Protein AF-A0A257SFP9-F1 (afdb_monomer_lite)

Secondary structure (DSSP, 8-state):
-------EEEEEEEPP-TT-TTTT-EE-S--PPPTT--SHHHHHHHHHHHHHS----STTTEEEEPPPB----TTSPP--B--EEE---S-------TTEEEEEEEEHHHHT-GGGEEEEEEEETTEEEEEEEE--TT--

Foldseek 3Di:
DPPDDQDWAKKFQFDADPPDPCHRHIDHFFDDDDVPLVDRVSRSQVRQCQAWVDHADDPVFWPAWDDWDFDPDPPDDTDIDIDTGGHDDDDDHTDGHPGTPDMDIDGPVQVVDPVQWDWDWDDDVVDIDTDIDGDDPPPD

Sequence (140 aa):
MTADADPSILLIKRKVRAGDPWSGQMALPGGFAAPGDGSLSATARRETDEETGIALGEEEDLVGALDDVTPRAPFLPPLVVTPYLYVVRGRLEARPGPEVELAVWLRVKELYDPRLRRPFRLQLPGAIRDFESIVIGDYT

Radius of gyration: 16.3 Å; chains: 1; bounding box: 46×37×36 Å

pLDDT: mean 89.49, std 10.88, range [40.84, 97.94]

Structure (mmCIF, N/CA/C/O backbone):
data_AF-A0A257SFP9-F1
#
_entry.id   AF-A0A257SFP9-F1
#
loop_
_atom_site.group_PDB
_atom_site.id
_atom_site.type_symbol
_atom_site.label_atom_id
_atom_site.label_alt_id
_atom_site.label_comp_id
_atom_site.label_asym_id
_atom_site.label_entity_id
_atom_site.label_seq_id
_atom_site.pdbx_PDB_ins_code
_atom_site.Cartn_x
_atom_site.Cartn_y
_atom_site.Cartn_z
_atom_site.occupancy
_atom_site.B_iso_or_equiv
_atom_site.auth_seq_id
_atom_site.auth_comp_id
_atom_site.auth_asym_id
_atom_site.auth_atom_id
_atom_site.pdbx_PDB_model_num
ATOM 1 N N . MET A 1 1 ? -24.978 -22.059 7.948 1.00 40.84 1 MET A N 1
ATOM 2 C CA . MET A 1 1 ? -23.631 -22.107 7.343 1.00 40.84 1 MET A CA 1
ATOM 3 C C . MET A 1 1 ? -23.780 -21.745 5.878 1.00 40.84 1 MET A C 1
ATOM 5 O O . MET A 1 1 ? -24.048 -22.609 5.056 1.00 40.84 1 MET A O 1
ATOM 9 N N . THR A 1 2 ? -23.775 -20.452 5.570 1.00 42.47 2 THR A N 1
ATOM 10 C CA . THR A 1 2 ? -23.758 -19.973 4.183 1.00 42.47 2 THR A CA 1
ATOM 11 C C . THR A 1 2 ? -22.348 -20.157 3.638 1.00 42.47 2 THR A C 1
ATOM 13 O O . THR A 1 2 ? -21.399 -19.998 4.401 1.00 42.47 2 THR A O 1
ATOM 16 N N . ALA A 1 3 ? -22.233 -20.554 2.370 1.00 47.34 3 ALA A N 1
ATOM 17 C CA . ALA A 1 3 ? -20.973 -20.843 1.694 1.00 47.34 3 ALA A CA 1
ATOM 18 C C . ALA A 1 3 ? -19.889 -19.806 2.027 1.00 47.34 3 ALA A C 1
ATOM 20 O O . ALA A 1 3 ? -20.149 -18.604 1.977 1.00 47.34 3 ALA A O 1
ATOM 21 N N . ASP A 1 4 ? -18.712 -20.314 2.387 1.00 53.00 4 ASP A N 1
ATOM 22 C CA . ASP A 1 4 ? -17.508 -19.552 2.694 1.00 53.00 4 ASP A CA 1
ATOM 23 C C . ASP A 1 4 ? -17.224 -18.598 1.526 1.00 53.00 4 ASP A C 1
ATOM 25 O O . ASP A 1 4 ? -16.959 -19.030 0.398 1.00 53.00 4 ASP A O 1
ATOM 29 N N . ALA A 1 5 ? -17.424 -17.300 1.746 1.00 71.25 5 ALA A N 1
ATOM 30 C CA . ALA A 1 5 ? -17.174 -16.307 0.719 1.00 71.25 5 ALA A CA 1
ATOM 31 C C . ALA A 1 5 ? -15.658 -16.229 0.524 1.00 71.25 5 ALA A C 1
ATOM 33 O O . ALA A 1 5 ? -14.933 -15.854 1.438 1.00 71.25 5 ALA A O 1
ATOM 34 N N . ASP A 1 6 ? -15.191 -16.613 -0.662 1.00 84.44 6 ASP A N 1
ATOM 35 C CA . ASP A 1 6 ? -13.784 -16.508 -1.046 1.00 84.44 6 ASP A CA 1
ATOM 36 C C . ASP A 1 6 ? -13.296 -15.060 -0.845 1.00 84.44 6 ASP A C 1
ATOM 38 O O . ASP A 1 6 ? -13.868 -14.151 -1.461 1.00 84.44 6 ASP A O 1
ATOM 42 N N . PRO A 1 7 ? -12.305 -14.821 0.035 1.00 92.12 7 PRO A N 1
ATOM 43 C CA . PRO A 1 7 ? -11.903 -13.474 0.403 1.00 92.12 7 PRO A CA 1
ATOM 44 C C . PRO A 1 7 ? -11.279 -12.739 -0.782 1.00 92.12 7 PRO A C 1
ATOM 46 O O . PRO A 1 7 ? -10.719 -13.338 -1.704 1.00 92.12 7 PRO A O 1
ATOM 49 N N . SER A 1 8 ? -11.339 -11.412 -0.735 1.00 93.88 8 SER A N 1
ATOM 50 C CA . SER A 1 8 ? -10.695 -10.535 -1.709 1.00 93.88 8 SER A CA 1
ATOM 51 C C . SER A 1 8 ? -9.732 -9.575 -1.024 1.00 93.88 8 SER A C 1
ATOM 53 O O . SER A 1 8 ? -9.940 -9.191 0.122 1.00 93.88 8 SER A O 1
ATOM 55 N N . ILE A 1 9 ? -8.689 -9.180 -1.748 1.00 94.81 9 ILE A N 1
ATOM 56 C CA . ILE A 1 9 ? -7.701 -8.185 -1.337 1.00 94.81 9 ILE A CA 1
ATOM 57 C C . ILE A 1 9 ? -7.867 -6.959 -2.229 1.00 94.81 9 ILE A C 1
ATOM 59 O O . ILE A 1 9 ? -8.029 -7.086 -3.447 1.00 94.81 9 ILE A O 1
ATOM 63 N N . LEU A 1 10 ? -7.838 -5.780 -1.615 1.00 96.25 10 LEU A N 1
ATOM 64 C CA . LEU A 1 10 ? -7.856 -4.507 -2.318 1.00 96.25 10 LEU A CA 1
ATOM 65 C C . LEU A 1 10 ? -6.453 -4.173 -2.826 1.00 96.25 10 LEU A C 1
ATOM 67 O O . LEU A 1 10 ? -5.487 -4.191 -2.065 1.00 96.25 10 LEU A O 1
ATOM 71 N N . LEU A 1 11 ? -6.357 -3.858 -4.112 1.00 96.50 11 LEU A N 1
ATOM 72 C CA . LEU A 1 11 ? -5.136 -3.410 -4.768 1.00 96.50 11 LEU A CA 1
ATOM 73 C C . LEU A 1 11 ? -5.392 -2.094 -5.493 1.00 96.50 11 LEU A C 1
ATOM 75 O O . LEU A 1 11 ? -6.499 -1.836 -5.972 1.00 96.50 11 LEU A O 1
ATOM 79 N N . ILE A 1 12 ? -4.338 -1.298 -5.629 1.00 96.69 12 ILE A N 1
ATOM 80 C CA . ILE A 1 12 ? -4.337 -0.062 -6.406 1.00 96.69 12 ILE A CA 1
ATOM 81 C C . ILE A 1 12 ? -3.282 -0.110 -7.510 1.00 96.69 12 ILE A C 1
ATOM 83 O O . ILE A 1 12 ? -2.240 -0.742 -7.350 1.00 96.69 12 ILE A O 1
ATOM 87 N N . LYS A 1 13 ? -3.530 0.585 -8.621 1.00 95.12 13 LYS A N 1
ATOM 88 C CA . LYS A 1 13 ? -2.510 0.978 -9.601 1.00 95.12 13 LYS A CA 1
ATOM 89 C C . LYS A 1 13 ? -2.204 2.450 -9.376 1.00 95.12 13 LYS A C 1
ATOM 91 O O . LYS A 1 13 ? -3.098 3.288 -9.496 1.00 95.12 13 LYS A O 1
ATOM 96 N N . ARG A 1 14 ? -0.960 2.774 -9.039 1.00 94.94 14 ARG A N 1
ATOM 97 C CA . ARG A 1 14 ? -0.522 4.160 -8.815 1.00 94.94 14 ARG A CA 1
ATOM 98 C C . ARG A 1 14 ? -0.482 4.915 -10.142 1.00 94.94 14 ARG A C 1
ATOM 100 O O . ARG A 1 14 ? -0.017 4.358 -11.134 1.00 94.94 14 ARG A O 1
ATOM 107 N N . LYS A 1 15 ? -0.889 6.189 -10.178 1.00 94.94 15 LYS A N 1
ATOM 108 C CA . LYS A 1 15 ? -0.677 7.029 -11.373 1.00 94.94 15 LYS A CA 1
ATOM 109 C C . LYS A 1 15 ? 0.815 7.197 -11.661 1.00 94.94 15 LYS A C 1
ATOM 111 O O . LYS A 1 15 ? 1.647 7.217 -10.753 1.00 94.94 15 LYS A O 1
ATOM 116 N N . VAL A 1 16 ? 1.160 7.366 -12.935 1.00 92.94 16 VAL A N 1
ATOM 117 C CA . VAL A 1 16 ? 2.536 7.678 -13.344 1.00 92.94 16 VAL A CA 1
ATOM 118 C C . VAL A 1 16 ? 2.893 9.110 -12.931 1.00 92.94 16 VAL A C 1
ATOM 120 O O . VAL A 1 16 ? 2.156 10.051 -13.225 1.00 92.94 16 VAL A O 1
ATOM 123 N N . ARG A 1 17 ? 4.035 9.284 -12.258 1.00 88.94 17 ARG A N 1
ATOM 124 C CA . ARG A 1 17 ? 4.534 10.573 -11.760 1.00 88.94 17 ARG A CA 1
ATOM 125 C C . ARG A 1 17 ? 6.039 10.660 -11.957 1.00 88.94 17 ARG A C 1
ATOM 127 O O . ARG A 1 17 ? 6.779 9.748 -11.598 1.00 88.94 17 ARG A O 1
ATOM 134 N N . ALA A 1 18 ? 6.497 11.774 -12.520 1.00 86.81 18 ALA A N 1
ATOM 135 C CA . ALA A 1 18 ? 7.919 12.002 -12.732 1.00 86.81 18 ALA A CA 1
ATOM 136 C C . ALA A 1 18 ? 8.666 12.051 -11.388 1.00 86.81 18 ALA A C 1
ATOM 138 O O . ALA A 1 18 ? 8.266 12.779 -10.483 1.00 86.81 18 ALA A O 1
ATOM 139 N N . GLY A 1 19 ? 9.754 11.287 -11.274 1.00 82.38 19 GLY A N 1
ATOM 140 C CA . GLY A 1 19 ? 10.594 11.246 -10.072 1.00 82.38 19 GLY A CA 1
ATOM 141 C C . GLY A 1 19 ? 10.139 10.273 -8.978 1.00 82.38 19 GLY A C 1
ATOM 142 O O . GLY A 1 19 ? 10.886 10.084 -8.024 1.00 82.38 19 GLY A O 1
ATOM 143 N N . ASP A 1 20 ? 8.980 9.620 -9.118 1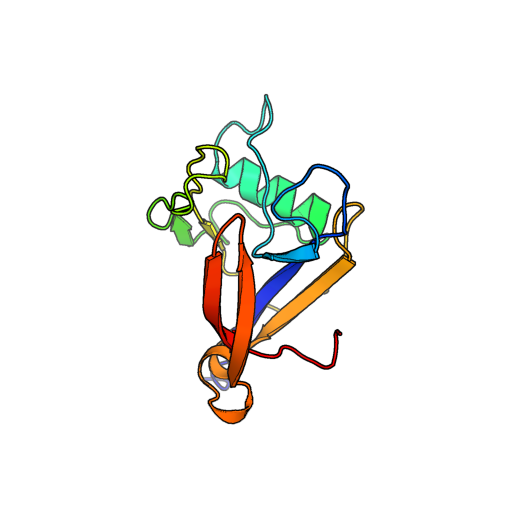.00 84.88 20 ASP A N 1
ATOM 144 C CA . ASP A 1 20 ? 8.543 8.549 -8.213 1.00 84.88 20 ASP A CA 1
ATOM 145 C C . ASP A 1 20 ? 8.988 7.175 -8.765 1.00 84.88 20 ASP A C 1
ATOM 147 O O . ASP A 1 20 ? 8.490 6.751 -9.820 1.00 84.88 20 ASP A O 1
ATOM 151 N N . PRO A 1 21 ? 9.907 6.461 -8.077 1.00 84.00 21 PRO A N 1
ATOM 152 C CA . PRO A 1 21 ? 10.431 5.177 -8.542 1.00 84.00 21 PRO A CA 1
ATOM 153 C C . PRO A 1 21 ? 9.402 4.035 -8.501 1.00 84.00 21 PRO A C 1
ATOM 155 O O . PRO A 1 21 ? 9.649 2.987 -9.101 1.00 84.00 21 PRO A O 1
ATOM 158 N N . TRP A 1 22 ? 8.260 4.224 -7.832 1.00 85.19 22 TRP A N 1
ATOM 159 C CA . TRP A 1 22 ? 7.157 3.256 -7.771 1.00 85.19 22 TRP A CA 1
ATOM 160 C C . TRP A 1 22 ? 5.934 3.680 -8.585 1.00 85.19 22 TRP A C 1
ATOM 162 O O . TRP A 1 22 ? 4.876 3.053 -8.500 1.00 85.19 22 TRP A O 1
ATOM 172 N N . SER A 1 23 ? 6.041 4.747 -9.372 1.00 85.88 23 SER A N 1
ATOM 173 C CA . SER A 1 23 ? 4.914 5.220 -10.168 1.00 85.88 23 SER A CA 1
ATOM 174 C C . SER A 1 23 ? 4.471 4.190 -11.215 1.00 85.88 23 SER A C 1
ATOM 176 O O . SER A 1 23 ? 5.281 3.441 -11.764 1.00 85.88 23 SER A O 1
ATOM 178 N N . GLY A 1 24 ? 3.161 4.101 -11.458 1.00 89.88 24 GLY A N 1
ATOM 179 C CA . GLY A 1 24 ? 2.579 3.103 -12.365 1.00 89.88 24 GLY A CA 1
ATOM 180 C C . GLY A 1 24 ? 2.492 1.673 -11.810 1.00 89.88 24 GLY A C 1
ATOM 181 O O . GLY A 1 24 ? 1.929 0.807 -12.479 1.00 89.88 24 GLY A O 1
ATOM 182 N N . GLN A 1 25 ? 3.044 1.389 -10.624 1.00 90.81 25 GLN A N 1
ATOM 183 C CA . GLN A 1 25 ? 3.056 0.034 -10.063 1.00 90.81 25 GLN A CA 1
ATOM 184 C C . GLN A 1 25 ? 1.721 -0.336 -9.406 1.00 90.81 25 GLN A C 1
ATOM 186 O O . GLN A 1 25 ? 1.002 0.519 -8.880 1.00 90.81 25 GLN A O 1
ATOM 191 N N . MET A 1 26 ? 1.426 -1.640 -9.407 1.00 93.50 26 MET A N 1
ATOM 192 C CA . MET A 1 26 ? 0.403 -2.222 -8.53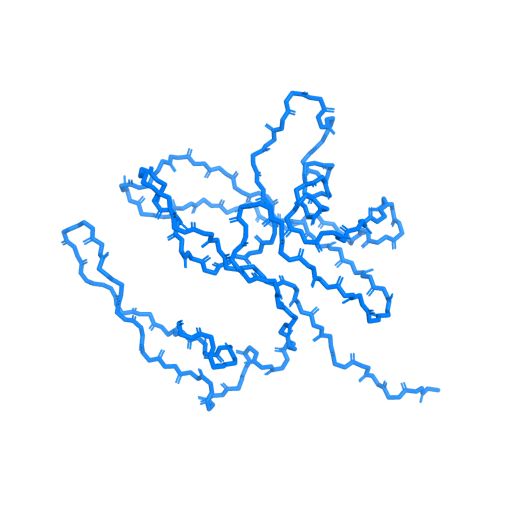9 1.00 93.50 26 MET A CA 1
ATOM 193 C C . MET A 1 26 ? 0.910 -2.250 -7.093 1.00 93.50 26 MET A C 1
ATOM 195 O O . MET A 1 26 ? 2.057 -2.629 -6.856 1.00 93.50 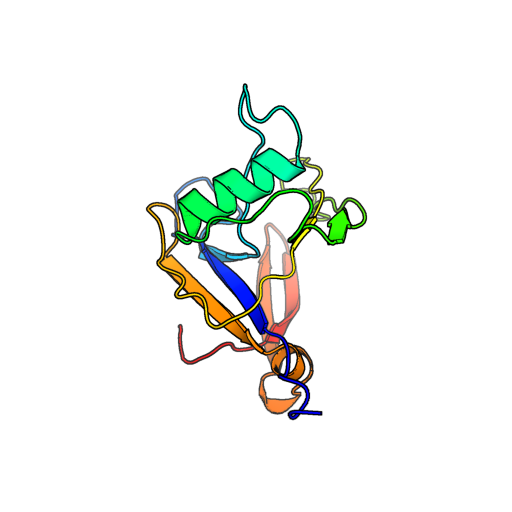26 MET A O 1
ATOM 199 N N . ALA A 1 27 ? 0.056 -1.892 -6.138 1.00 94.62 27 ALA A N 1
ATOM 200 C CA . ALA A 1 27 ? 0.381 -1.842 -4.717 1.00 94.62 27 ALA A CA 1
ATOM 201 C C . ALA A 1 27 ? -0.838 -2.185 -3.844 1.00 94.62 27 ALA A C 1
ATOM 203 O O . ALA A 1 27 ? -1.972 -2.243 -4.323 1.00 94.62 27 ALA A O 1
ATOM 204 N N . LEU A 1 28 ? -0.590 -2.405 -2.553 1.00 96.50 28 LEU A N 1
ATOM 205 C CA . LEU A 1 28 ? -1.622 -2.245 -1.527 1.00 96.50 28 LEU A CA 1
ATOM 206 C C . LEU A 1 28 ? -1.870 -0.737 -1.314 1.00 96.50 28 LEU A C 1
ATOM 208 O O . LEU A 1 28 ? -0.920 0.029 -1.503 1.00 96.50 28 LEU A O 1
ATOM 212 N N . PRO A 1 29 ? -3.087 -0.311 -0.921 1.00 97.44 29 PRO A N 1
ATOM 213 C CA . PRO A 1 29 ? -3.313 1.060 -0.473 1.00 97.44 29 PRO A CA 1
ATOM 214 C C . PRO A 1 29 ? -2.400 1.408 0.703 1.00 97.44 29 PRO A C 1
ATOM 216 O O . PRO A 1 29 ? -2.153 0.565 1.573 1.00 97.44 29 PRO A O 1
ATOM 219 N N . GLY A 1 30 ? -1.898 2.634 0.732 1.00 96.19 30 GLY A N 1
ATOM 220 C CA . GLY A 1 30 ? -0.980 3.085 1.765 1.00 96.19 30 GLY A CA 1
ATOM 221 C C . GLY A 1 30 ? -0.044 4.193 1.302 1.00 96.19 30 GLY A C 1
ATOM 222 O O . GLY A 1 30 ? 0.111 4.478 0.119 1.00 96.19 30 GLY A O 1
ATOM 223 N N . GLY A 1 31 ? 0.663 4.771 2.265 1.00 95.06 31 GLY A N 1
ATOM 224 C CA . GLY A 1 31 ? 1.534 5.911 2.029 1.00 95.06 31 GLY A CA 1
ATOM 225 C C . GLY A 1 31 ? 2.443 6.192 3.215 1.00 95.06 31 GLY A C 1
ATOM 226 O O . GLY A 1 31 ? 2.633 5.355 4.102 1.00 95.06 31 GLY A O 1
ATOM 227 N N . PHE A 1 32 ? 3.052 7.372 3.205 1.00 95.50 32 PHE A N 1
ATOM 228 C CA . PHE A 1 32 ? 3.950 7.791 4.273 1.00 95.50 32 PHE A CA 1
ATOM 229 C C . PHE A 1 32 ? 3.161 8.287 5.484 1.00 95.50 32 PHE A C 1
ATOM 231 O O . PHE A 1 32 ? 2.129 8.938 5.349 1.00 95.50 32 PHE A O 1
ATOM 238 N N . ALA A 1 33 ? 3.696 8.034 6.679 1.00 96.75 33 ALA A N 1
ATOM 239 C CA . ALA A 1 33 ? 3.143 8.602 7.901 1.00 96.75 33 ALA A CA 1
ATOM 240 C C . ALA A 1 33 ? 3.178 10.135 7.851 1.00 96.75 33 ALA A C 1
ATOM 242 O O . ALA A 1 33 ? 4.224 10.736 7.581 1.00 96.75 33 ALA A O 1
ATOM 243 N N . ALA A 1 34 ? 2.040 10.762 8.139 1.00 95.38 34 ALA A N 1
ATOM 244 C CA . ALA A 1 34 ? 1.908 12.207 8.211 1.00 95.38 34 ALA A CA 1
ATOM 245 C C . ALA A 1 34 ? 2.089 12.705 9.657 1.00 95.38 34 ALA A C 1
ATOM 247 O O . ALA A 1 34 ? 1.762 11.989 10.614 1.00 95.38 34 ALA A O 1
ATOM 248 N N . PRO A 1 35 ? 2.570 13.950 9.857 1.00 92.38 35 PRO A N 1
ATOM 249 C CA . PRO A 1 35 ? 2.551 14.584 11.170 1.00 92.38 35 PRO A CA 1
ATOM 250 C C . PRO A 1 35 ? 1.111 14.663 11.697 1.00 92.38 35 PRO A C 1
ATOM 252 O O . PRO A 1 35 ? 0.330 15.499 11.255 1.00 92.38 35 PRO A O 1
ATOM 255 N N . GLY A 1 36 ? 0.762 13.783 12.635 1.00 90.00 36 GLY A N 1
ATOM 256 C CA . GLY A 1 36 ? -0.568 13.740 13.248 1.00 90.00 36 GLY A CA 1
ATOM 257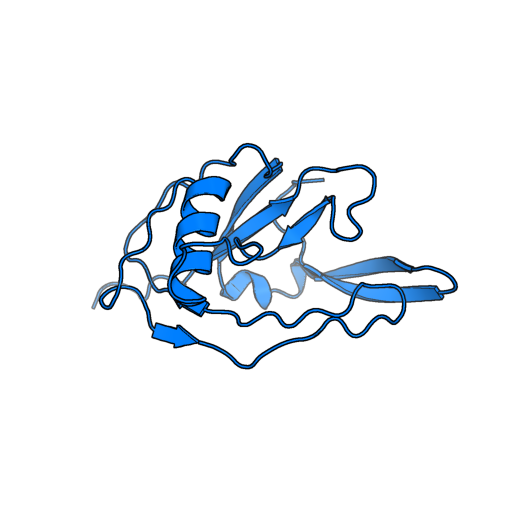 C C . GLY A 1 36 ? -1.281 12.390 13.195 1.00 90.00 36 GLY A C 1
ATOM 258 O O . GLY A 1 36 ? -2.234 12.226 13.947 1.00 90.00 36 GLY A O 1
ATOM 259 N N . ASP A 1 37 ? -0.804 11.411 12.414 1.00 89.81 37 ASP A N 1
ATOM 260 C CA . ASP A 1 37 ? -1.465 10.095 12.316 1.00 89.81 37 ASP A CA 1
ATOM 261 C C . ASP A 1 37 ? -1.518 9.361 13.678 1.00 89.81 37 ASP A C 1
ATOM 263 O O . ASP A 1 37 ? -2.379 8.525 13.913 1.00 89.81 37 ASP A O 1
ATOM 267 N N . GLY A 1 38 ? -0.628 9.668 14.628 1.00 92.25 38 GLY A N 1
ATOM 268 C CA . GLY A 1 38 ? -0.641 9.091 15.983 1.00 92.25 38 GLY A CA 1
ATOM 269 C C . GLY A 1 38 ? -0.199 7.620 16.062 1.00 92.25 38 GLY A C 1
ATOM 270 O O . GLY A 1 38 ? 0.259 7.182 17.114 1.00 92.25 38 GLY A O 1
ATOM 271 N N . SER A 1 39 ? -0.274 6.870 14.958 1.00 95.62 39 SER A N 1
ATOM 272 C CA . SER A 1 39 ? 0.237 5.502 14.791 1.00 95.62 39 SER A CA 1
ATOM 273 C C . SER A 1 39 ? 0.347 5.124 13.303 1.00 95.62 39 SER A C 1
ATOM 275 O O . SER A 1 39 ? -0.287 5.750 12.457 1.00 95.62 39 SER A O 1
ATOM 277 N N . LEU A 1 40 ? 1.103 4.069 12.972 1.00 96.62 40 LEU A N 1
ATOM 278 C CA . LEU A 1 40 ? 1.182 3.561 11.591 1.00 96.62 40 LEU A CA 1
ATOM 279 C C . LEU A 1 40 ? -0.122 2.895 11.121 1.00 96.62 40 LEU A C 1
ATOM 281 O O . LEU A 1 40 ? -0.432 2.928 9.931 1.00 96.62 40 LEU A O 1
ATOM 285 N N . SER A 1 41 ? -0.918 2.329 12.035 1.00 97.12 41 SER A N 1
ATOM 286 C CA . SER A 1 41 ? -2.242 1.799 11.688 1.00 97.12 41 SER A CA 1
ATOM 287 C C . SER A 1 41 ? -3.179 2.923 11.245 1.00 97.12 41 SER A C 1
ATOM 289 O O . SER A 1 41 ? -3.895 2.761 10.260 1.00 97.12 41 SER A O 1
ATOM 291 N N . ALA A 1 42 ? -3.131 4.078 11.913 1.00 96.94 42 ALA A N 1
ATOM 292 C CA . ALA A 1 42 ? -3.882 5.266 11.521 1.00 96.94 42 ALA A CA 1
ATOM 293 C C . ALA A 1 42 ? -3.406 5.851 10.181 1.00 96.94 42 ALA A C 1
ATOM 295 O O . ALA A 1 42 ? -4.251 6.225 9.369 1.00 96.94 42 ALA A O 1
ATOM 296 N N . THR A 1 43 ? -2.096 5.832 9.894 1.00 97.81 43 THR A N 1
ATOM 297 C CA . THR A 1 43 ? -1.573 6.135 8.550 1.00 97.81 43 THR A CA 1
ATOM 298 C C . THR A 1 43 ? -2.209 5.227 7.499 1.00 97.81 43 THR A C 1
ATOM 300 O O . THR A 1 43 ? -2.758 5.719 6.518 1.00 97.81 43 THR A O 1
ATOM 303 N N . ALA A 1 44 ? -2.201 3.906 7.712 1.00 97.44 44 ALA A N 1
ATOM 304 C CA . ALA A 1 44 ? -2.772 2.954 6.758 1.00 97.44 44 ALA A CA 1
ATOM 305 C C . ALA A 1 44 ? -4.271 3.203 6.503 1.00 97.44 44 ALA A C 1
ATOM 307 O O . ALA A 1 44 ? -4.723 3.105 5.363 1.00 97.44 44 ALA A O 1
ATOM 308 N N . ARG A 1 45 ? -5.039 3.566 7.540 1.00 97.31 45 ARG A N 1
ATOM 309 C CA . ARG A 1 45 ? -6.471 3.893 7.416 1.00 97.31 45 ARG A CA 1
ATOM 310 C C . ARG A 1 45 ? -6.703 5.171 6.622 1.00 97.31 45 ARG A C 1
ATOM 312 O O . ARG A 1 45 ? -7.509 5.153 5.697 1.00 97.31 45 ARG A O 1
ATOM 319 N N . ARG A 1 46 ? -5.989 6.250 6.967 1.00 97.44 46 ARG A N 1
ATOM 320 C CA . ARG A 1 46 ? -6.083 7.540 6.272 1.00 97.44 46 ARG A CA 1
ATOM 321 C C . ARG A 1 46 ? -5.762 7.377 4.787 1.00 97.44 46 ARG A C 1
ATOM 323 O O . ARG A 1 46 ? -6.557 7.775 3.948 1.00 97.44 46 ARG A O 1
ATOM 330 N N . GLU A 1 47 ? -4.639 6.739 4.475 1.00 97.94 47 GLU A N 1
ATOM 331 C CA . GLU A 1 47 ? -4.206 6.516 3.092 1.00 97.94 47 GLU A CA 1
ATOM 332 C C . GLU A 1 47 ? -5.194 5.622 2.328 1.00 97.94 47 GLU A C 1
ATOM 334 O O . GLU A 1 47 ? -5.550 5.928 1.196 1.00 97.94 47 GLU A O 1
ATOM 339 N N . THR A 1 48 ? -5.725 4.563 2.956 1.00 97.75 48 THR A N 1
ATOM 340 C CA . THR A 1 48 ? -6.753 3.719 2.321 1.00 97.75 48 THR A CA 1
ATOM 341 C C . THR A 1 48 ? -8.004 4.524 1.962 1.00 97.75 48 THR A C 1
ATOM 343 O O . THR A 1 48 ? -8.542 4.352 0.863 1.00 97.75 48 THR A O 1
ATOM 346 N N . ASP A 1 49 ? -8.460 5.413 2.846 1.00 97.38 49 ASP A N 1
ATOM 347 C CA . ASP A 1 49 ? -9.607 6.284 2.577 1.00 97.38 49 ASP A CA 1
ATOM 348 C C . ASP A 1 49 ? -9.297 7.290 1.454 1.00 97.38 49 ASP A C 1
ATOM 350 O O . ASP A 1 49 ? -10.028 7.367 0.468 1.00 97.38 49 ASP A O 1
ATOM 354 N N . GLU A 1 50 ? -8.161 7.987 1.520 1.00 97.50 50 GLU A N 1
ATOM 355 C CA . GLU A 1 50 ? -7.742 8.956 0.496 1.00 97.50 50 GLU A CA 1
ATOM 356 C C . GLU A 1 50 ? -7.587 8.326 -0.902 1.00 97.50 50 GLU A C 1
ATOM 358 O O . GLU A 1 50 ? -7.966 8.923 -1.917 1.00 97.50 50 GLU A O 1
ATOM 363 N N . GLU A 1 51 ? -7.038 7.114 -0.971 1.00 97.88 51 GLU A N 1
ATOM 364 C CA . GLU A 1 51 ? -6.721 6.426 -2.221 1.00 97.88 51 GLU A CA 1
ATOM 365 C C . GLU A 1 51 ? -7.900 5.646 -2.812 1.00 97.88 51 GLU A C 1
ATOM 367 O O . GLU A 1 51 ? -7.937 5.427 -4.030 1.00 97.88 51 GLU A O 1
ATOM 372 N N . THR A 1 52 ? -8.848 5.198 -1.979 1.00 97.81 52 THR A N 1
ATOM 373 C CA . THR A 1 52 ? -9.892 4.246 -2.403 1.00 97.81 52 THR A CA 1
ATOM 374 C C . THR A 1 52 ? -11.314 4.590 -1.951 1.00 97.81 52 THR A C 1
ATOM 376 O O . THR A 1 52 ? -12.264 3.943 -2.404 1.00 97.81 52 THR A O 1
ATOM 379 N N . GLY A 1 53 ? -11.484 5.590 -1.083 1.00 97.00 53 GLY A N 1
ATOM 380 C CA . GLY A 1 53 ? -12.758 5.970 -0.464 1.00 97.00 53 GLY A CA 1
ATOM 381 C C . GLY A 1 53 ? -13.294 4.955 0.550 1.00 97.00 53 GLY A C 1
ATOM 382 O O . GLY A 1 53 ? -14.484 4.982 0.873 1.00 97.00 53 GLY A O 1
ATOM 383 N N . ILE A 1 54 ? -12.461 4.007 0.991 1.00 96.44 54 ILE A N 1
ATOM 384 C CA . ILE A 1 54 ? -12.833 2.984 1.968 1.00 96.44 54 ILE A CA 1
ATOM 385 C C . ILE A 1 54 ? -12.365 3.420 3.352 1.00 96.44 54 ILE A C 1
ATOM 387 O O . ILE A 1 54 ? -11.176 3.392 3.665 1.00 96.44 54 ILE A O 1
ATOM 391 N N . ALA A 1 55 ? -13.335 3.744 4.202 1.00 95.25 55 ALA A N 1
ATOM 392 C CA . ALA A 1 55 ? -13.103 3.983 5.615 1.00 95.25 55 ALA A CA 1
ATOM 393 C C . ALA A 1 55 ? -12.991 2.648 6.365 1.00 95.25 55 ALA A C 1
ATOM 395 O O . ALA A 1 55 ? -13.942 1.867 6.413 1.00 95.25 55 ALA A O 1
ATOM 396 N N . LEU A 1 56 ? -11.822 2.403 6.951 1.00 95.19 56 LEU A N 1
ATOM 397 C CA . LEU A 1 56 ? -11.550 1.250 7.809 1.00 95.19 56 LEU A CA 1
ATOM 398 C C . LEU A 1 56 ? -11.844 1.592 9.280 1.00 95.19 56 LEU A C 1
ATOM 400 O O . LEU A 1 56 ? -11.489 2.683 9.752 1.00 95.19 56 LEU A O 1
ATOM 404 N N . GLY A 1 57 ? -12.452 0.656 10.011 1.00 91.62 57 GLY A N 1
ATOM 405 C CA . GLY A 1 57 ? -12.670 0.730 11.458 1.00 91.62 57 GLY A CA 1
ATOM 406 C C . GLY A 1 57 ? -11.376 0.694 12.277 1.00 91.62 57 GLY A C 1
ATOM 407 O O . GLY A 1 57 ? -10.273 0.627 11.727 1.00 91.62 57 GLY A O 1
ATOM 408 N N . GLU A 1 58 ? -11.508 0.778 13.601 1.00 85.81 58 GLU A N 1
ATOM 409 C CA . GLU A 1 58 ? -10.376 0.700 14.530 1.00 85.81 58 GLU A CA 1
ATOM 410 C C . GLU A 1 58 ? -10.138 -0.738 14.964 1.00 85.81 58 GLU A C 1
ATOM 412 O O . GLU A 1 58 ? -9.458 -1.488 14.270 1.00 85.81 58 GLU A O 1
ATOM 417 N N . GLU A 1 59 ? -10.681 -1.132 16.109 1.00 86.25 59 GLU A N 1
ATOM 418 C CA . GLU A 1 59 ? -10.443 -2.451 16.692 1.00 86.25 59 GLU A CA 1
ATOM 419 C C . GLU A 1 59 ? -11.302 -3.537 16.039 1.00 86.25 59 GLU A C 1
ATOM 421 O O . GLU A 1 59 ? -10.937 -4.709 16.062 1.00 86.25 59 GLU A O 1
ATOM 426 N N . GLU A 1 60 ? -12.442 -3.171 15.450 1.00 89.00 60 GLU A N 1
ATOM 427 C CA . GLU A 1 60 ? -13.393 -4.127 14.886 1.00 89.00 60 GLU A CA 1
ATOM 428 C C . GLU A 1 60 ? -12.926 -4.741 13.561 1.00 89.00 60 GLU A C 1
ATOM 430 O O . GLU A 1 60 ? -13.221 -5.908 13.291 1.00 89.00 60 GLU A O 1
ATOM 435 N N . ASP A 1 61 ? -12.186 -3.966 12.765 1.00 91.94 61 ASP A N 1
ATOM 436 C CA . ASP A 1 61 ? -11.703 -4.373 11.445 1.00 91.94 61 ASP A CA 1
ATOM 437 C C . ASP A 1 61 ? -10.224 -4.781 11.480 1.00 91.94 61 ASP A C 1
ATOM 439 O O . ASP A 1 61 ? -9.776 -5.542 10.619 1.00 91.94 61 ASP A O 1
ATOM 443 N N . LEU A 1 62 ? -9.439 -4.282 12.442 1.00 96.75 62 LEU A N 1
ATOM 444 C CA . LEU A 1 62 ? -8.002 -4.538 12.514 1.00 96.75 62 LEU A CA 1
ATOM 445 C C . LEU A 1 62 ? -7.702 -5.946 13.038 1.00 96.75 62 LEU A C 1
ATOM 447 O O . LEU A 1 62 ? -7.994 -6.287 14.180 1.00 96.75 62 LEU A O 1
ATOM 451 N N . VAL A 1 63 ? -7.003 -6.740 12.226 1.00 97.25 63 VAL A N 1
ATOM 452 C CA . VAL A 1 63 ? -6.441 -8.027 12.659 1.00 97.25 63 VAL A CA 1
ATOM 453 C C . VAL A 1 63 ? -5.068 -7.833 13.301 1.00 97.25 63 VAL A C 1
ATOM 455 O O . VAL A 1 63 ? -4.765 -8.458 14.315 1.00 97.25 63 VAL A O 1
ATOM 458 N N . GLY A 1 64 ? -4.227 -6.976 12.714 1.00 96.81 64 GLY A N 1
ATOM 459 C CA . GLY A 1 64 ? -2.905 -6.657 13.251 1.00 96.81 64 GLY A CA 1
ATOM 460 C C . GLY A 1 64 ? -1.892 -6.204 12.201 1.00 96.81 64 GLY A C 1
ATOM 461 O O . GLY A 1 64 ? -2.197 -6.106 11.010 1.00 96.81 64 GLY A O 1
ATOM 462 N N . ALA A 1 65 ? -0.676 -5.926 12.670 1.00 97.62 65 ALA A N 1
ATOM 463 C CA . ALA A 1 65 ? 0.484 -5.650 11.826 1.00 97.62 65 ALA A CA 1
ATOM 464 C C . ALA A 1 65 ? 1.157 -6.956 11.371 1.00 97.62 65 ALA A C 1
ATOM 466 O O . ALA A 1 65 ? 1.183 -7.941 12.112 1.00 97.62 65 ALA A O 1
ATOM 467 N N . LEU A 1 66 ? 1.715 -6.941 10.165 1.00 97.94 66 LEU A N 1
ATOM 468 C CA . LEU A 1 66 ? 2.620 -7.964 9.646 1.00 97.94 66 LEU A CA 1
ATOM 469 C C 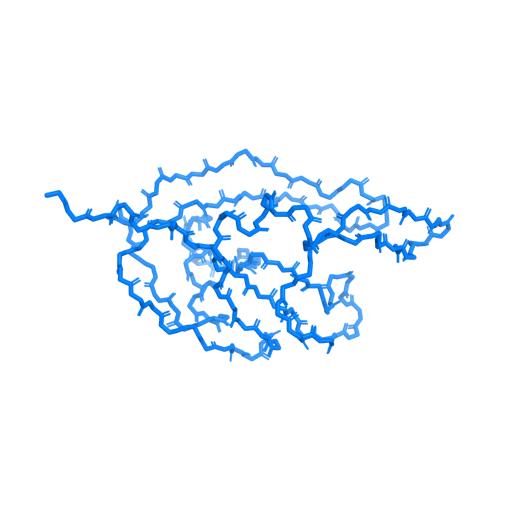. LEU A 1 66 ? 4.074 -7.500 9.790 1.00 97.94 66 LEU A C 1
ATOM 471 O O . LEU A 1 66 ? 4.333 -6.335 10.087 1.00 97.94 66 LEU A O 1
ATOM 475 N N . ASP A 1 67 ? 5.012 -8.419 9.558 1.00 97.75 67 ASP A N 1
ATOM 476 C CA . ASP A 1 67 ? 6.442 -8.124 9.631 1.00 97.75 67 ASP A CA 1
ATOM 477 C C . ASP A 1 67 ? 6.843 -6.985 8.688 1.00 97.75 67 ASP A C 1
ATOM 479 O O . ASP A 1 67 ? 6.382 -6.889 7.545 1.00 97.75 67 ASP A O 1
ATOM 483 N N . ASP A 1 68 ? 7.763 -6.158 9.177 1.00 97.44 68 ASP A N 1
ATOM 484 C CA . ASP A 1 68 ? 8.355 -5.071 8.417 1.00 97.44 68 ASP A CA 1
ATOM 485 C C . ASP A 1 68 ? 9.045 -5.583 7.149 1.00 97.44 68 ASP A C 1
ATOM 487 O O . ASP A 1 68 ? 9.802 -6.561 7.155 1.00 97.44 68 ASP A O 1
ATOM 491 N N . VAL A 1 69 ? 8.838 -4.863 6.049 1.00 94.94 69 VAL A N 1
ATOM 492 C CA . VAL A 1 69 ? 9.502 -5.124 4.775 1.00 94.94 69 VAL A CA 1
ATOM 493 C C . VAL A 1 69 ? 10.261 -3.895 4.297 1.00 94.94 69 VAL A C 1
ATOM 495 O O . VAL A 1 69 ? 9.788 -2.763 4.367 1.00 94.94 69 VAL A O 1
ATOM 498 N N . THR A 1 70 ? 11.450 -4.135 3.751 1.00 93.69 70 THR A N 1
ATOM 499 C CA . THR A 1 70 ? 12.331 -3.096 3.206 1.00 93.69 70 THR A CA 1
ATOM 500 C C . THR A 1 70 ? 12.601 -3.393 1.732 1.00 93.69 70 THR A C 1
ATOM 502 O O . THR A 1 70 ? 12.877 -4.552 1.385 1.00 93.69 70 THR A O 1
ATOM 505 N N . PRO A 1 71 ? 12.562 -2.391 0.831 1.00 86.94 71 PRO A N 1
ATOM 506 C CA . PRO A 1 71 ? 12.965 -2.585 -0.555 1.00 86.94 71 PRO A CA 1
ATOM 507 C C . PRO A 1 71 ? 14.393 -3.137 -0.646 1.00 86.94 71 PRO A C 1
ATOM 509 O O . PRO A 1 71 ? 15.325 -2.608 -0.050 1.00 86.94 71 PRO A O 1
ATOM 512 N N . ARG A 1 72 ? 14.583 -4.212 -1.419 1.00 84.31 72 ARG A N 1
ATOM 513 C CA . ARG A 1 72 ? 15.891 -4.890 -1.541 1.00 84.31 72 ARG A CA 1
ATOM 514 C C . ARG A 1 72 ? 16.810 -4.286 -2.603 1.00 84.31 72 ARG A C 1
ATOM 516 O O . ARG A 1 72 ? 17.977 -4.661 -2.687 1.00 84.31 72 ARG A O 1
ATOM 523 N N . ALA A 1 73 ? 16.283 -3.429 -3.473 1.00 81.94 73 ALA A N 1
ATOM 524 C CA . ALA A 1 73 ? 17.038 -2.910 -4.602 1.00 81.94 73 ALA A CA 1
ATOM 525 C C . ALA A 1 73 ? 17.874 -1.683 -4.185 1.00 81.94 73 ALA A C 1
ATOM 527 O O . ALA A 1 73 ? 17.310 -0.741 -3.637 1.00 81.94 73 ALA A O 1
ATOM 528 N N . PRO A 1 74 ? 19.189 -1.647 -4.478 1.00 79.00 74 PRO A N 1
ATOM 529 C CA . PRO A 1 74 ? 20.105 -0.641 -3.926 1.00 79.00 74 PRO A CA 1
ATOM 530 C C . PRO A 1 74 ? 19.889 0.782 -4.463 1.00 79.00 74 PRO A C 1
ATOM 532 O O . PRO A 1 74 ? 20.391 1.734 -3.881 1.00 79.00 74 PRO A O 1
ATOM 535 N N . PHE A 1 75 ? 19.179 0.933 -5.583 1.00 81.31 75 PHE A N 1
ATOM 536 C CA . PHE A 1 75 ? 18.833 2.235 -6.165 1.00 81.31 75 PHE A CA 1
ATOM 537 C C . PHE A 1 75 ? 17.495 2.785 -5.644 1.00 81.31 75 PHE A C 1
ATOM 539 O O . PHE A 1 75 ? 17.119 3.894 -6.017 1.00 81.31 75 PHE A O 1
ATOM 546 N N . LEU A 1 76 ? 16.754 2.018 -4.834 1.00 84.75 76 LEU A N 1
ATOM 547 C CA . LEU A 1 76 ? 15.550 2.508 -4.169 1.00 84.75 76 LEU A CA 1
ATOM 548 C C . LEU A 1 76 ? 15.936 3.204 -2.858 1.00 84.75 76 LEU A C 1
ATOM 550 O O . LEU A 1 76 ? 16.900 2.792 -2.209 1.00 84.75 76 LEU A O 1
ATOM 554 N N . PRO A 1 77 ? 15.203 4.253 -2.455 1.00 84.31 77 PRO A N 1
ATOM 555 C CA . PRO A 1 77 ? 15.467 4.921 -1.190 1.00 84.31 77 PRO A CA 1
ATOM 556 C C . PRO A 1 77 ? 15.239 3.955 -0.012 1.00 84.31 77 PRO A C 1
ATOM 558 O O . PRO A 1 77 ? 14.350 3.097 -0.079 1.00 84.31 77 PRO A O 1
ATOM 561 N N . PRO A 1 78 ? 16.021 4.083 1.074 1.00 87.75 78 PRO A N 1
ATOM 562 C CA . PRO A 1 78 ? 15.822 3.275 2.265 1.00 87.75 78 PRO A CA 1
ATOM 563 C C . PRO A 1 78 ? 14.493 3.656 2.920 1.00 87.75 78 PRO A C 1
ATOM 565 O O . PRO A 1 78 ? 14.260 4.821 3.236 1.00 87.75 78 PRO A O 1
ATOM 568 N N . LEU A 1 79 ? 13.631 2.668 3.133 1.00 92.69 79 LEU A N 1
ATOM 569 C CA . LEU A 1 79 ? 12.381 2.828 3.866 1.00 92.69 79 LEU A CA 1
ATOM 570 C C . LEU A 1 79 ? 11.967 1.495 4.485 1.00 92.69 79 LEU A C 1
ATOM 572 O O . LEU A 1 79 ? 12.309 0.436 3.961 1.00 92.69 79 LEU A O 1
ATOM 576 N N . VAL A 1 80 ? 11.211 1.570 5.575 1.00 95.31 80 VAL A N 1
ATOM 577 C CA . VAL A 1 80 ? 10.561 0.423 6.211 1.00 95.31 80 VAL A CA 1
ATOM 578 C C . VAL A 1 80 ? 9.063 0.546 5.963 1.00 95.31 80 VAL A C 1
ATOM 580 O O . VAL A 1 80 ? 8.495 1.617 6.173 1.00 95.31 80 VAL A O 1
ATOM 583 N N . VAL A 1 81 ? 8.436 -0.530 5.494 1.00 96.19 81 VAL A N 1
ATOM 584 C CA . VAL A 1 81 ? 6.981 -0.637 5.351 1.00 96.19 81 VAL A CA 1
ATOM 585 C C . VAL A 1 81 ? 6.477 -1.635 6.378 1.00 96.19 81 VAL A C 1
ATOM 587 O O . VAL A 1 81 ? 6.903 -2.787 6.353 1.00 96.19 81 VAL A O 1
ATOM 590 N N . THR A 1 82 ? 5.535 -1.219 7.217 1.00 97.75 82 THR A N 1
ATOM 591 C CA . THR A 1 82 ? 4.800 -2.105 8.128 1.00 97.75 82 THR A CA 1
ATOM 592 C C . THR A 1 82 ? 3.405 -2.352 7.545 1.00 97.75 82 THR A C 1
ATOM 594 O O . THR A 1 82 ? 2.576 -1.438 7.565 1.00 97.75 82 THR A O 1
ATOM 597 N N . PRO A 1 83 ? 3.109 -3.537 6.980 1.00 97.88 83 PRO A N 1
ATOM 598 C CA . PRO A 1 83 ? 1.784 -3.823 6.443 1.00 97.88 83 PRO A CA 1
ATOM 599 C C . PRO A 1 83 ? 0.776 -4.053 7.573 1.00 97.88 83 PRO A C 1
ATOM 601 O O . PRO A 1 83 ? 1.080 -4.736 8.548 1.00 97.88 83 PRO A O 1
ATOM 604 N N . TYR A 1 84 ? -0.448 -3.556 7.413 1.00 97.94 84 TYR A N 1
ATOM 605 C CA . TYR A 1 84 ? -1.554 -3.823 8.334 1.00 97.94 84 TYR A CA 1
ATOM 606 C C . TYR A 1 84 ? -2.652 -4.616 7.632 1.00 97.94 84 TYR A C 1
ATOM 608 O O . TYR A 1 84 ? -3.038 -4.296 6.508 1.00 97.94 84 TYR A O 1
ATOM 616 N N . LEU A 1 85 ? -3.166 -5.646 8.306 1.00 97.62 85 LEU A N 1
ATOM 617 C CA . LEU A 1 85 ? -4.277 -6.453 7.817 1.00 97.62 85 LEU A CA 1
ATOM 618 C C . LEU A 1 85 ? -5.583 -5.994 8.467 1.00 97.62 85 LEU A C 1
ATOM 620 O O . LEU A 1 85 ? -5.767 -6.148 9.676 1.00 97.62 85 LEU A O 1
ATOM 624 N N . TYR A 1 86 ? -6.499 -5.499 7.638 1.00 97.12 86 TYR A N 1
ATOM 625 C CA . TYR A 1 86 ? -7.878 -5.202 8.013 1.00 97.12 86 TYR A CA 1
ATOM 626 C C . TYR A 1 86 ? -8.835 -6.175 7.319 1.00 97.12 86 TYR A C 1
ATOM 628 O O . TYR A 1 86 ? -8.659 -6.492 6.140 1.00 97.12 86 TYR A O 1
ATOM 636 N N . VAL A 1 87 ? -9.854 -6.644 8.039 1.00 94.88 87 VAL A N 1
ATOM 637 C CA . VAL A 1 87 ? -10.902 -7.528 7.520 1.00 94.88 87 VAL A CA 1
ATOM 638 C C . VAL A 1 87 ? -12.247 -6.833 7.645 1.00 94.88 87 VAL A C 1
ATOM 640 O O . VAL A 1 87 ? -12.832 -6.757 8.717 1.00 94.88 87 VAL A O 1
ATOM 643 N N . VAL A 1 88 ? -12.763 -6.397 6.503 1.00 91.50 88 VAL A N 1
ATOM 644 C CA . VAL A 1 88 ? -14.069 -5.747 6.380 1.00 91.50 88 VAL A CA 1
ATOM 645 C C . VAL A 1 88 ? -15.104 -6.724 5.832 1.00 91.50 88 VAL A C 1
ATOM 647 O O . VAL A 1 88 ? -14.807 -7.575 4.989 1.00 91.50 88 VAL A O 1
ATOM 650 N N . ARG A 1 89 ? -16.349 -6.614 6.304 1.00 87.50 89 ARG A N 1
ATOM 651 C CA . ARG A 1 89 ? -17.464 -7.443 5.824 1.00 87.50 89 ARG A CA 1
ATOM 652 C C . ARG A 1 89 ? -18.304 -6.699 4.795 1.00 87.50 89 ARG A C 1
ATOM 654 O O . ARG A 1 89 ? -18.634 -5.532 4.966 1.00 87.50 89 ARG A O 1
ATOM 661 N N . GLY A 1 90 ? -18.749 -7.431 3.778 1.00 85.50 90 GLY A N 1
ATOM 662 C CA . GLY A 1 90 ? -19.619 -6.909 2.728 1.00 85.50 90 GLY A CA 1
ATOM 663 C C . GLY A 1 90 ? -18.862 -6.524 1.461 1.00 85.50 90 GLY A C 1
ATOM 664 O O . GLY A 1 90 ? -17.650 -6.687 1.353 1.00 85.50 90 GLY A O 1
ATOM 665 N N . ARG A 1 91 ? -19.610 -6.061 0.458 1.00 81.12 91 ARG A N 1
ATOM 666 C CA . ARG A 1 91 ? -19.056 -5.648 -0.832 1.00 81.12 91 ARG A CA 1
ATOM 667 C C . ARG A 1 91 ? -18.837 -4.141 -0.817 1.00 81.12 91 ARG A C 1
ATOM 669 O O . ARG A 1 91 ? -19.775 -3.393 -1.075 1.00 81.12 91 ARG A O 1
ATOM 676 N N . LEU A 1 92 ? -17.616 -3.719 -0.507 1.00 91.88 92 LEU A N 1
ATOM 677 C CA . LEU A 1 92 ? -17.237 -2.310 -0.557 1.00 91.88 92 LEU A CA 1
ATOM 678 C C . LEU A 1 92 ? -16.916 -1.895 -1.996 1.00 91.88 92 LEU A C 1
ATOM 680 O O . LEU A 1 92 ? -16.185 -2.584 -2.711 1.00 91.88 92 LEU A O 1
ATOM 684 N N . GLU A 1 93 ? -17.459 -0.761 -2.426 1.00 94.56 93 GLU A N 1
ATOM 685 C CA . GLU A 1 93 ? -17.091 -0.148 -3.700 1.00 94.56 93 GLU A CA 1
ATOM 686 C C . GLU A 1 93 ? -15.834 0.702 -3.510 1.00 94.56 93 GLU A C 1
ATOM 688 O O . GLU A 1 93 ? -15.884 1.728 -2.840 1.00 94.56 93 GLU A O 1
ATOM 693 N N . ALA A 1 94 ? -14.720 0.292 -4.119 1.00 95.56 94 ALA A N 1
ATOM 694 C CA . ALA A 1 94 ? -13.504 1.097 -4.150 1.00 95.56 94 ALA A CA 1
ATOM 695 C C . ALA A 1 94 ? -13.569 2.108 -5.302 1.00 95.56 94 ALA A C 1
ATOM 697 O O . ALA A 1 94 ? -13.967 1.764 -6.420 1.00 95.56 94 ALA A O 1
ATOM 698 N N . ARG A 1 95 ? -13.161 3.351 -5.045 1.00 96.75 95 ARG A N 1
ATOM 699 C CA . ARG A 1 95 ? -13.109 4.429 -6.039 1.00 96.75 95 ARG A CA 1
ATOM 700 C C . ARG A 1 95 ? -11.717 5.053 -6.037 1.00 96.75 95 ARG A C 1
ATOM 702 O O . ARG A 1 95 ? -11.277 5.486 -4.981 1.00 96.75 95 ARG A O 1
ATOM 709 N N . PRO A 1 96 ? -11.025 5.117 -7.185 1.00 97.25 96 PRO A N 1
ATOM 710 C CA . PRO A 1 96 ? -9.663 5.631 -7.228 1.00 97.25 96 PRO A CA 1
ATOM 711 C C . PRO A 1 96 ? -9.614 7.113 -6.832 1.00 97.25 96 PRO A C 1
ATOM 713 O O . PRO A 1 96 ? -10.313 7.948 -7.417 1.00 97.25 96 PRO A O 1
ATOM 716 N N . GLY A 1 97 ? -8.770 7.426 -5.853 1.00 96.94 97 GLY A N 1
ATOM 717 C CA . GLY A 1 97 ? -8.466 8.780 -5.409 1.00 96.94 97 GLY A CA 1
ATOM 718 C C . GLY A 1 97 ? -7.541 9.551 -6.364 1.00 96.94 97 GLY A C 1
ATOM 719 O O . GLY A 1 97 ? -7.192 9.082 -7.455 1.00 96.94 97 GLY A O 1
ATOM 720 N N . PRO A 1 98 ? -7.095 10.760 -5.979 1.00 93.75 98 PRO A N 1
ATOM 721 C CA . PRO A 1 98 ? -6.284 11.626 -6.839 1.00 93.75 98 PRO A CA 1
ATOM 722 C C . PRO A 1 98 ? -4.968 10.994 -7.313 1.00 93.75 98 PRO A C 1
ATOM 724 O O . PRO A 1 98 ? -4.526 11.280 -8.430 1.00 93.75 98 PRO A O 1
ATOM 727 N N . GLU A 1 99 ? -4.366 10.126 -6.501 1.00 93.06 99 GLU A N 1
ATOM 728 C CA . GLU A 1 99 ? -3.060 9.495 -6.748 1.00 93.06 99 GLU A CA 1
ATOM 729 C C . GLU A 1 99 ? -3.161 8.132 -7.452 1.00 93.06 99 GLU A C 1
ATOM 731 O O . GLU A 1 99 ? -2.164 7.598 -7.946 1.00 93.06 99 GLU A O 1
ATOM 736 N N . VAL A 1 100 ? -4.377 7.594 -7.549 1.00 96.62 100 VAL A N 1
ATOM 737 C CA . VAL A 1 100 ? -4.653 6.223 -7.977 1.00 96.62 100 VAL A CA 1
ATOM 738 C C . VAL A 1 100 ? -5.276 6.213 -9.368 1.00 96.62 100 VAL A C 1
ATOM 740 O O . VAL A 1 100 ? -6.213 6.949 -9.664 1.00 96.62 100 VAL A O 1
ATOM 743 N N . GLU A 1 101 ? -4.731 5.390 -10.258 1.00 95.69 101 GLU A N 1
ATOM 744 C CA . GLU A 1 101 ? -5.266 5.149 -11.600 1.00 95.69 101 GLU A CA 1
ATOM 745 C C . GLU A 1 101 ? -6.411 4.129 -11.563 1.00 95.69 101 GLU A C 1
ATOM 747 O O . GLU A 1 101 ? -7.429 4.312 -12.226 1.00 95.69 101 GLU A O 1
ATOM 752 N N . LEU A 1 102 ? -6.258 3.075 -10.758 1.00 95.06 102 LEU A N 1
ATOM 753 C CA . LEU A 1 102 ? -7.217 1.979 -10.624 1.00 95.06 102 LEU A CA 1
ATOM 754 C C . LEU A 1 102 ? -7.269 1.502 -9.173 1.00 95.06 102 LEU A C 1
ATOM 756 O O . LEU A 1 102 ? -6.219 1.303 -8.576 1.00 95.06 102 LEU A O 1
ATOM 760 N N . ALA A 1 103 ? -8.464 1.241 -8.647 1.00 95.75 103 ALA A N 1
ATOM 761 C CA . ALA A 1 103 ? -8.668 0.491 -7.409 1.00 95.75 103 ALA A CA 1
ATOM 762 C C . ALA A 1 103 ? -9.494 -0.764 -7.729 1.00 95.75 103 ALA A C 1
ATOM 764 O O . ALA A 1 103 ? -10.545 -0.667 -8.365 1.00 95.75 103 ALA A O 1
ATOM 765 N N . VAL A 1 104 ? -9.006 -1.945 -7.346 1.00 94.44 104 VAL A N 1
ATOM 766 C CA . VAL A 1 104 ? -9.591 -3.231 -7.749 1.00 94.44 104 VAL A CA 1
ATOM 767 C C . VAL A 1 104 ? -9.542 -4.256 -6.620 1.00 94.44 104 VAL A C 1
ATOM 769 O O . VAL A 1 104 ? -8.555 -4.371 -5.898 1.00 94.44 104 VAL A O 1
ATOM 772 N N . TRP A 1 105 ? -10.615 -5.035 -6.494 1.00 94.25 105 TRP A N 1
ATOM 773 C CA . TRP A 1 105 ? -10.675 -6.195 -5.609 1.00 94.25 105 TRP A CA 1
ATOM 774 C C . TRP A 1 105 ? -10.242 -7.451 -6.363 1.00 94.25 105 TRP A C 1
ATOM 776 O O . TRP A 1 105 ? -10.876 -7.835 -7.346 1.00 94.25 105 TRP A O 1
ATOM 786 N N . LEU A 1 106 ? -9.191 -8.109 -5.881 1.00 92.69 106 LEU A N 1
ATOM 787 C CA . LEU A 1 106 ? -8.712 -9.391 -6.393 1.00 92.69 106 LEU A CA 1
ATOM 788 C C . LEU A 1 106 ? -9.134 -10.509 -5.442 1.00 92.69 106 LEU A C 1
ATOM 790 O O . LEU A 1 106 ? -8.879 -10.409 -4.244 1.00 92.69 106 LEU A O 1
ATOM 794 N N . ARG A 1 107 ? -9.736 -11.600 -5.927 1.00 92.56 107 ARG A N 1
ATOM 795 C CA . ARG A 1 107 ? -10.016 -12.753 -5.054 1.00 92.56 107 ARG A CA 1
ATOM 796 C C . ARG A 1 107 ? -8.720 -13.463 -4.698 1.00 92.56 107 ARG A C 1
ATOM 798 O O . ARG A 1 107 ? -7.873 -13.689 -5.557 1.00 92.56 107 ARG A O 1
ATOM 805 N N . VAL A 1 108 ? -8.587 -13.892 -3.449 1.00 92.25 108 VAL A N 1
ATOM 806 C CA . VAL A 1 108 ? -7.374 -14.554 -2.955 1.00 92.25 108 VAL A CA 1
ATOM 807 C C . VAL A 1 108 ? -7.059 -15.805 -3.770 1.00 92.25 108 VAL A C 1
ATOM 809 O O . VAL A 1 108 ? -5.900 -16.022 -4.113 1.00 92.25 108 VAL A O 1
ATOM 812 N N . LYS A 1 109 ? -8.061 -16.588 -4.190 1.00 92.00 109 LYS A N 1
ATOM 813 C CA . LYS A 1 109 ? -7.809 -17.749 -5.061 1.00 92.00 109 LYS A CA 1
ATOM 814 C C . LYS A 1 109 ? -7.159 -17.399 -6.404 1.00 92.00 109 LYS A C 1
ATOM 816 O O . LYS A 1 109 ? -6.459 -18.235 -6.966 1.00 92.00 109 LYS A O 1
ATOM 821 N N . GLU A 1 110 ? -7.381 -16.190 -6.927 1.00 91.00 110 GLU A N 1
ATOM 822 C CA . GLU A 1 110 ? -6.789 -15.740 -8.195 1.00 91.00 110 GLU A CA 1
ATOM 823 C C . GLU A 1 110 ? -5.282 -15.528 -8.049 1.00 91.00 110 GLU A C 1
ATOM 825 O O . GLU A 1 110 ? -4.548 -15.717 -9.017 1.00 91.00 110 GLU A O 1
ATOM 830 N N . LEU A 1 111 ? -4.791 -15.266 -6.829 1.00 89.44 111 LEU A N 1
ATOM 831 C CA . LEU A 1 111 ? -3.356 -15.238 -6.564 1.00 89.44 111 LEU A CA 1
ATOM 832 C C . LEU A 1 111 ? -2.693 -16.591 -6.835 1.00 89.44 111 LEU A C 1
ATOM 834 O O . LEU A 1 111 ? -1.518 -16.637 -7.179 1.00 89.44 111 LEU A O 1
ATOM 838 N N . TYR A 1 112 ? -3.418 -17.699 -6.706 1.00 89.62 112 TYR A N 1
ATOM 839 C CA . TYR A 1 112 ? -2.870 -19.047 -6.864 1.00 89.62 112 TYR A CA 1
ATOM 840 C C . TYR A 1 112 ? -3.210 -19.682 -8.216 1.00 89.62 112 TYR A C 1
ATOM 842 O O . TYR A 1 112 ? -2.816 -20.820 -8.463 1.00 89.62 112 TYR A O 1
ATOM 850 N N . ASP A 1 113 ? -3.912 -18.974 -9.107 1.00 91.69 113 ASP A N 1
ATOM 851 C CA . ASP A 1 113 ? -4.316 -19.524 -10.400 1.00 91.69 113 ASP A CA 1
ATOM 852 C C . ASP A 1 113 ? -3.133 -19.529 -11.389 1.00 91.69 113 ASP A C 1
ATOM 854 O O . ASP A 1 113 ? -2.691 -18.461 -11.832 1.00 91.69 113 ASP A O 1
ATOM 858 N N . PRO A 1 114 ? -2.623 -20.705 -11.808 1.00 92.12 114 PRO A N 1
ATOM 859 C CA . PRO A 1 114 ? -1.503 -20.782 -12.745 1.00 92.12 114 PRO A CA 1
ATOM 860 C C . PRO A 1 114 ? -1.841 -20.181 -14.116 1.00 92.12 114 PRO A C 1
ATOM 862 O O . PRO A 1 114 ? -0.948 -19.747 -14.839 1.00 92.12 114 PRO A O 1
ATOM 865 N N . ARG A 1 115 ? -3.126 -20.097 -14.484 1.00 93.12 115 ARG A N 1
ATOM 866 C CA . ARG A 1 115 ? -3.559 -19.537 -15.775 1.00 93.12 115 ARG A CA 1
ATOM 867 C C . ARG A 1 115 ? -3.375 -18.025 -15.847 1.00 93.12 115 ARG A C 1
ATOM 869 O O . ARG A 1 115 ? -3.272 -17.489 -16.953 1.00 93.12 115 ARG A O 1
ATOM 876 N N . LEU A 1 116 ? -3.302 -17.353 -14.698 1.00 91.00 116 LEU A N 1
ATOM 877 C CA . LEU A 1 116 ? -3.069 -15.911 -14.588 1.00 91.00 116 LEU A CA 1
ATOM 878 C C . LEU A 1 116 ? -1.578 -15.557 -14.512 1.00 91.00 116 LEU A C 1
ATOM 880 O O . LEU A 1 116 ? -1.230 -14.379 -14.556 1.00 91.00 116 LEU A O 1
ATOM 884 N N . ARG A 1 117 ? -0.688 -16.555 -14.434 1.00 91.94 117 ARG A N 1
ATOM 885 C CA . ARG A 1 117 ? 0.756 -16.337 -14.321 1.00 91.94 117 ARG A CA 1
ATOM 886 C C . ARG A 1 117 ? 1.377 -15.965 -15.655 1.00 91.94 117 ARG A C 1
ATOM 888 O O . ARG A 1 117 ? 1.134 -16.626 -16.667 1.00 91.94 117 ARG A O 1
ATOM 895 N N . ARG A 1 118 ? 2.198 -14.920 -15.672 1.00 91.31 118 ARG A N 1
ATOM 896 C CA . ARG A 1 118 ? 2.984 -14.529 -16.849 1.00 91.31 118 ARG A CA 1
ATOM 897 C C . ARG A 1 118 ? 4.414 -14.192 -16.431 1.00 91.31 118 ARG A C 1
ATOM 899 O O . ARG A 1 118 ? 4.613 -13.643 -15.351 1.00 91.31 118 ARG A O 1
ATOM 906 N N . PRO A 1 119 ? 5.420 -14.485 -17.269 1.00 90.44 119 PRO A N 1
ATOM 907 C CA . PRO A 1 119 ? 6.738 -13.899 -17.091 1.00 90.44 119 PRO A CA 1
ATOM 908 C C . PRO A 1 119 ? 6.642 -12.379 -17.228 1.00 90.44 119 PRO A C 1
ATOM 910 O O . PRO A 1 119 ? 6.061 -11.871 -18.189 1.00 90.44 119 PRO A O 1
ATOM 913 N N . PHE A 1 120 ? 7.237 -11.657 -16.290 1.00 88.00 120 PHE A N 1
ATOM 914 C CA . PHE A 1 120 ? 7.347 -10.209 -16.313 1.00 88.00 120 PHE A CA 1
ATOM 915 C C . PHE A 1 120 ? 8.814 -9.809 -16.230 1.00 88.00 120 PHE A C 1
ATOM 917 O O . PHE A 1 120 ? 9.513 -10.137 -15.272 1.00 88.00 120 PHE A O 1
ATOM 924 N N . ARG A 1 121 ? 9.278 -9.091 -17.254 1.00 88.12 121 ARG A N 1
ATOM 925 C CA . ARG A 1 121 ? 10.629 -8.537 -17.294 1.00 88.12 121 ARG A CA 1
ATOM 926 C C . ARG A 1 121 ? 10.608 -7.115 -16.780 1.00 88.12 121 ARG A C 1
ATOM 928 O O . ARG A 1 121 ? 10.064 -6.229 -17.433 1.00 88.12 121 ARG A O 1
ATOM 935 N N . LEU A 1 122 ? 11.251 -6.905 -15.640 1.00 83.75 122 LEU A N 1
ATOM 936 C CA . LEU A 1 122 ? 11.445 -5.581 -15.080 1.00 83.75 122 LEU A CA 1
ATOM 937 C C . LEU A 1 122 ? 12.839 -5.069 -15.451 1.00 83.75 122 LEU A C 1
ATOM 939 O O . LEU A 1 122 ? 13.858 -5.684 -15.116 1.00 83.75 122 LEU A O 1
ATOM 943 N N . GLN A 1 123 ? 12.873 -3.926 -16.135 1.00 82.94 123 GLN A N 1
ATOM 944 C CA . GLN A 1 123 ? 14.105 -3.194 -16.396 1.00 82.94 123 GLN A CA 1
ATOM 945 C C . GLN A 1 123 ? 14.474 -2.390 -15.149 1.00 82.94 123 GLN A C 1
ATOM 947 O O . GLN A 1 123 ? 13.770 -1.461 -14.765 1.00 82.94 123 GLN A O 1
ATOM 952 N N . LEU A 1 124 ? 15.591 -2.747 -14.525 1.00 78.12 124 LEU A N 1
ATOM 953 C CA . LEU A 1 124 ? 16.183 -2.015 -13.412 1.00 78.12 124 LEU A CA 1
ATOM 954 C C . LEU A 1 124 ? 17.439 -1.270 -13.891 1.00 78.12 124 LEU A C 1
ATOM 956 O O . LEU A 1 124 ? 18.027 -1.647 -14.916 1.00 78.12 124 LEU A O 1
ATOM 960 N N . PRO A 1 125 ? 17.901 -0.237 -13.164 1.00 79.19 125 PRO A N 1
ATOM 961 C CA . PRO A 1 125 ? 19.204 0.366 -13.417 1.00 79.19 125 PRO A CA 1
ATOM 962 C C . PRO A 1 125 ? 20.311 -0.701 -13.430 1.00 79.19 125 PRO A C 1
ATOM 964 O O . PRO A 1 125 ? 20.576 -1.354 -12.422 1.00 79.19 125 PRO A O 1
ATOM 967 N N . GLY A 1 126 ? 20.930 -0.912 -14.595 1.00 80.31 126 GLY A N 1
ATOM 968 C CA . GLY A 1 126 ? 22.039 -1.856 -14.775 1.00 80.31 126 GLY A CA 1
ATOM 969 C C . GLY A 1 126 ? 21.676 -3.348 -14.754 1.00 80.31 126 GLY A C 1
ATOM 970 O O . GLY A 1 126 ? 22.584 -4.175 -14.793 1.00 80.31 126 GLY A O 1
ATOM 971 N N . ALA A 1 127 ? 20.392 -3.725 -14.705 1.00 82.81 127 ALA A N 1
ATOM 972 C CA . ALA A 1 127 ? 19.983 -5.131 -14.717 1.00 82.81 127 ALA A CA 1
ATOM 973 C C . ALA A 1 127 ? 18.599 -5.346 -15.340 1.00 82.81 127 ALA A C 1
ATOM 975 O O . ALA A 1 127 ? 17.707 -4.513 -15.219 1.00 82.81 127 ALA A O 1
ATOM 976 N N . ILE A 1 128 ? 18.397 -6.516 -15.942 1.00 84.31 128 ILE A N 1
ATOM 977 C CA . ILE A 1 128 ? 17.063 -7.049 -16.238 1.00 84.31 128 ILE A CA 1
ATOM 978 C C . ILE A 1 128 ? 16.798 -8.160 -15.228 1.00 84.31 128 ILE A C 1
ATOM 980 O O . ILE A 1 128 ? 17.681 -8.980 -14.948 1.00 84.31 128 ILE A O 1
ATOM 984 N N . ARG A 1 129 ? 15.604 -8.159 -14.640 1.00 85.12 129 ARG A N 1
ATOM 985 C CA . ARG A 1 129 ? 15.155 -9.212 -13.729 1.00 85.12 129 ARG A CA 1
ATOM 986 C C . ARG A 1 129 ? 13.847 -9.794 -14.239 1.00 85.12 129 ARG A C 1
ATOM 988 O O . ARG A 1 129 ? 12.919 -9.050 -14.555 1.00 85.12 129 ARG A O 1
ATOM 995 N N . ASP A 1 130 ? 13.802 -11.117 -14.300 1.00 88.94 130 ASP A N 1
ATOM 996 C CA . ASP A 1 130 ? 12.585 -11.869 -14.563 1.00 88.94 130 ASP A CA 1
ATOM 997 C C . ASP A 1 130 ? 11.854 -12.120 -13.245 1.00 88.94 130 ASP A C 1
ATOM 999 O O . ASP A 1 130 ? 12.444 -12.567 -12.259 1.00 88.94 130 ASP A O 1
ATOM 1003 N N . PHE A 1 131 ? 10.561 -11.831 -13.246 1.00 86.12 131 PHE A N 1
ATOM 1004 C CA . PHE A 1 131 ? 9.638 -12.126 -12.164 1.00 86.12 131 PHE A CA 1
ATOM 1005 C C . PHE A 1 131 ? 8.471 -12.938 -12.713 1.00 86.12 131 PHE A C 1
ATOM 1007 O O . PHE A 1 131 ? 8.082 -12.784 -13.872 1.00 86.12 131 PHE A O 1
ATOM 1014 N N . GLU A 1 132 ? 7.866 -13.769 -11.872 1.00 88.00 132 GLU A N 1
ATOM 1015 C CA . GLU A 1 132 ? 6.508 -14.226 -12.143 1.00 88.00 132 GLU A CA 1
ATOM 1016 C C . GLU A 1 132 ? 5.527 -13.128 -11.736 1.00 88.00 132 GLU A C 1
ATOM 1018 O O . GLU A 1 132 ? 5.560 -12.646 -10.603 1.00 88.00 132 GLU A O 1
ATOM 1023 N N . SER A 1 133 ? 4.642 -12.740 -12.648 1.00 89.69 133 SER A N 1
ATOM 1024 C CA . SER A 1 133 ? 3.539 -11.824 -12.376 1.00 89.69 133 SER A CA 1
ATOM 1025 C C . SER A 1 133 ? 2.198 -12.544 -12.408 1.00 89.69 133 SER A C 1
ATOM 1027 O O . SER A 1 133 ? 2.087 -13.693 -12.844 1.00 89.69 133 SER A O 1
ATOM 1029 N N . ILE A 1 134 ? 1.173 -11.846 -11.928 1.00 89.75 134 ILE A N 1
ATOM 1030 C CA . ILE A 1 134 ? -0.228 -12.247 -12.012 1.00 89.75 134 ILE A CA 1
ATOM 1031 C C . ILE A 1 134 ? -0.941 -11.172 -12.819 1.00 89.75 134 ILE A C 1
ATOM 1033 O O . ILE A 1 134 ? -0.800 -9.986 -12.525 1.00 89.75 134 ILE A O 1
ATOM 1037 N N . VAL A 1 135 ? -1.687 -11.583 -13.839 1.00 87.69 135 VAL A N 1
ATOM 1038 C CA . VAL A 1 135 ? -2.520 -10.675 -14.632 1.00 87.69 135 VAL A CA 1
ATOM 1039 C C . VAL A 1 135 ? -3.866 -10.513 -13.936 1.00 87.69 135 VAL A C 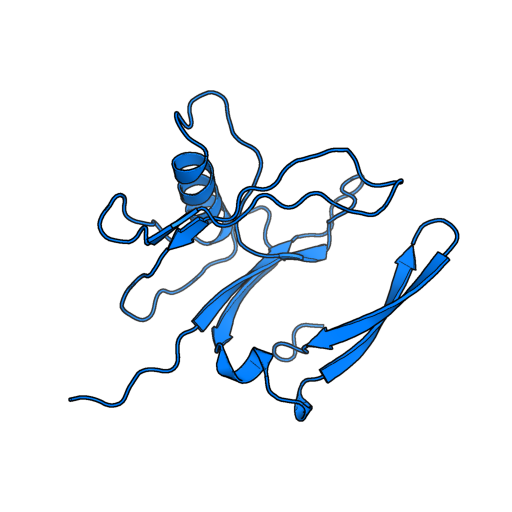1
ATOM 1041 O O . VAL A 1 135 ? -4.563 -11.498 -13.692 1.00 87.69 135 VAL A O 1
ATOM 1044 N N . ILE A 1 136 ? -4.216 -9.270 -13.610 1.00 82.25 136 ILE A N 1
ATOM 1045 C CA . ILE A 1 136 ? -5.467 -8.908 -12.942 1.00 82.25 136 ILE A CA 1
ATOM 1046 C C . ILE A 1 136 ? -6.318 -8.141 -13.948 1.00 82.25 136 ILE A C 1
ATOM 1048 O O . ILE A 1 136 ? -5.966 -7.023 -14.312 1.00 82.25 136 ILE A O 1
ATOM 1052 N N . GLY A 1 137 ? -7.429 -8.740 -14.386 1.00 71.69 137 GLY A N 1
ATOM 1053 C CA . GLY A 1 137 ? -8.311 -8.158 -15.405 1.00 71.69 137 GLY A CA 1
ATOM 1054 C C . GLY A 1 137 ? -7.604 -7.834 -16.732 1.00 71.69 137 GLY A C 1
ATOM 1055 O O . GLY A 1 137 ? -6.493 -8.294 -16.986 1.00 71.69 137 GLY A O 1
ATOM 1056 N N . ASP A 1 138 ? -8.256 -7.013 -17.559 1.00 62.69 138 ASP A N 1
ATOM 1057 C CA . ASP A 1 138 ? -7.724 -6.518 -18.843 1.00 62.69 138 ASP A CA 1
ATOM 1058 C C . ASP A 1 138 ? -7.086 -5.120 -18.709 1.00 62.69 138 ASP A C 1
ATOM 1060 O O . ASP A 1 138 ? -7.025 -4.349 -19.665 1.00 62.69 138 ASP A O 1
ATOM 1064 N N . TYR A 1 139 ? -6.645 -4.750 -17.504 1.00 56.84 139 TYR A N 1
ATOM 1065 C CA . TYR A 1 139 ? -6.097 -3.425 -17.217 1.00 56.84 139 TYR A CA 1
ATOM 1066 C C . TYR A 1 139 ? -4.636 -3.336 -17.699 1.00 56.84 139 TYR A C 1
ATOM 1068 O O . TYR A 1 139 ? -3.704 -3.497 -16.913 1.00 56.84 139 TYR A O 1
ATOM 1076 N N . THR A 1 140 ? -4.441 -3.135 -19.006 1.00 43.81 140 THR A N 1
ATOM 1077 C CA . THR A 1 140 ? -3.141 -2.798 -19.627 1.00 43.81 140 THR A CA 1
ATOM 1078 C C . THR A 1 140 ? -2.731 -1.365 -19.329 1.00 43.81 140 THR A C 1
ATOM 1080 O O . THR A 1 140 ? -3.564 -0.470 -19.586 1.00 43.81 140 THR A O 1
#